Protein AF-A0A7S3LXC1-F1 (afdb_monomer)

Mean predicted aligned error: 14.87 Å

Radius of gyration: 42.29 Å; Cα contacts (8 Å, |Δi|>4): 22; chains: 1; bounding box: 79×33×119 Å

Structure (mmCIF, N/CA/C/O backbone):
data_AF-A0A7S3LXC1-F1
#
_entry.id   AF-A0A7S3LXC1-F1
#
loop_
_atom_site.group_PDB
_atom_site.id
_atom_site.type_symbol
_atom_site.label_atom_id
_atom_site.label_alt_id
_atom_site.label_comp_id
_atom_site.label_asym_id
_atom_site.label_entity_id
_atom_site.label_seq_id
_atom_site.pdbx_PDB_ins_code
_atom_site.Cartn_x
_atom_site.Cartn_y
_atom_site.Cartn_z
_atom_site.occupancy
_atom_site.B_iso_or_equiv
_atom_site.auth_seq_id
_atom_site.auth_comp_id
_atom_site.auth_asym_id
_atom_site.auth_atom_id
_atom_site.pdbx_PDB_model_num
ATOM 1 N N . MET A 1 1 ? -42.146 -19.361 76.464 1.00 62.75 1 MET A N 1
ATOM 2 C CA . MET A 1 1 ? -40.861 -18.673 76.218 1.00 62.75 1 MET A CA 1
ATOM 3 C C . MET A 1 1 ? -40.226 -19.202 74.939 1.00 62.75 1 MET A C 1
ATOM 5 O O . MET A 1 1 ? -39.984 -18.398 74.053 1.00 62.75 1 MET A O 1
ATOM 9 N N . ASP A 1 2 ? -40.103 -20.522 74.779 1.00 84.12 2 ASP A N 1
ATOM 10 C CA . ASP A 1 2 ? -39.421 -21.142 73.626 1.00 84.12 2 ASP A CA 1
ATOM 11 C C . ASP A 1 2 ? -40.053 -20.854 72.253 1.00 84.12 2 ASP A C 1
ATOM 13 O O . ASP A 1 2 ? -39.345 -20.472 71.330 1.00 84.12 2 ASP A O 1
ATOM 17 N N . ALA A 1 3 ? -41.385 -20.880 72.125 1.00 85.31 3 ALA A N 1
ATOM 18 C CA . ALA A 1 3 ? -42.057 -20.566 70.851 1.00 85.31 3 ALA A CA 1
ATOM 19 C C . ALA A 1 3 ? -41.794 -19.129 70.344 1.00 85.31 3 ALA A C 1
ATOM 21 O O . ALA A 1 3 ? -41.775 -18.866 69.143 1.00 85.31 3 ALA A O 1
ATOM 22 N N . SER A 1 4 ? -41.573 -18.180 71.261 1.00 87.00 4 SER A N 1
ATOM 23 C CA . SER A 1 4 ? -41.233 -16.801 70.894 1.00 87.00 4 SER A CA 1
ATOM 24 C C . SER A 1 4 ? -39.775 -16.681 70.449 1.00 87.00 4 SER A C 1
ATOM 26 O O . SER A 1 4 ? -39.470 -15.846 69.603 1.00 87.00 4 SER A O 1
ATOM 28 N N . ILE A 1 5 ? -38.888 -17.514 71.004 1.00 91.19 5 ILE A N 1
ATOM 29 C CA . ILE A 1 5 ? -37.477 -17.593 70.613 1.00 91.19 5 ILE A CA 1
ATOM 30 C C . ILE A 1 5 ? -37.373 -18.200 69.209 1.00 91.19 5 ILE A C 1
ATOM 32 O O . ILE A 1 5 ? -36.742 -17.600 68.346 1.00 91.19 5 ILE A O 1
ATOM 36 N N . GLU A 1 6 ? -38.078 -19.302 68.937 1.00 91.56 6 GLU A N 1
ATOM 37 C CA . GLU A 1 6 ? -38.117 -19.926 67.604 1.00 91.56 6 GLU A CA 1
ATOM 38 C C . GLU A 1 6 ? -38.657 -18.976 66.526 1.00 91.56 6 GLU A C 1
ATOM 40 O O . GLU A 1 6 ? -38.096 -18.882 65.432 1.00 91.56 6 GLU A O 1
ATOM 45 N N . SER A 1 7 ? -39.715 -18.217 66.836 1.00 92.00 7 SER A N 1
ATOM 46 C CA . SER A 1 7 ? -40.261 -17.211 65.915 1.00 92.00 7 SER A CA 1
ATOM 47 C C . SER A 1 7 ? -39.239 -16.117 65.589 1.00 92.00 7 SER A C 1
ATOM 49 O O . SER A 1 7 ? -39.078 -15.745 64.425 1.00 92.00 7 SER A O 1
ATOM 51 N N . LEU A 1 8 ? -38.531 -15.609 66.603 1.00 92.31 8 LEU A N 1
ATOM 52 C CA . LEU A 1 8 ? -37.506 -14.579 66.423 1.00 92.31 8 LEU A CA 1
ATOM 53 C C . LEU A 1 8 ? -36.279 -15.112 65.668 1.00 92.31 8 LEU A C 1
ATOM 55 O O . LEU A 1 8 ? -35.693 -14.392 64.861 1.00 92.31 8 LEU A O 1
ATOM 59 N N . GLU A 1 9 ? -35.895 -16.373 65.868 1.00 92.88 9 GLU A N 1
ATOM 60 C CA . GLU A 1 9 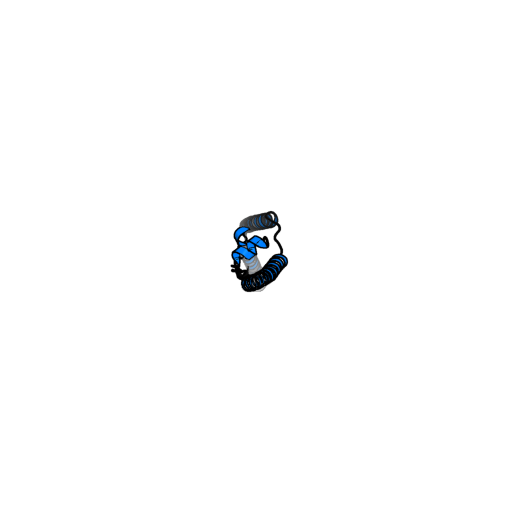? -34.815 -17.010 65.109 1.00 92.88 9 GLU A CA 1
ATOM 61 C C . GLU A 1 9 ? -35.182 -17.222 63.636 1.00 92.88 9 GLU A C 1
ATOM 63 O O . GLU A 1 9 ? -34.358 -16.964 62.750 1.00 92.88 9 GLU A O 1
ATOM 68 N N . ALA A 1 10 ? -36.423 -17.629 63.354 1.00 92.75 10 ALA A N 1
ATOM 69 C CA . ALA A 1 10 ? -36.934 -17.748 61.993 1.00 92.75 10 ALA A CA 1
ATOM 70 C C . ALA A 1 10 ? -36.947 -16.388 61.276 1.00 92.75 10 ALA A C 1
ATOM 72 O O . ALA A 1 10 ? -36.501 -16.279 60.128 1.00 92.75 10 ALA A O 1
ATOM 73 N N . GLU A 1 11 ? -37.390 -15.335 61.965 1.00 94.56 11 GLU A N 1
ATOM 74 C CA . GLU A 1 11 ? -37.383 -13.969 61.445 1.00 94.56 11 GLU A CA 1
ATOM 75 C C . GLU A 1 11 ? -35.956 -13.459 61.207 1.00 94.56 11 GLU A C 1
ATOM 77 O O . GLU A 1 11 ? -35.641 -12.974 60.117 1.00 94.56 11 GLU A O 1
ATOM 82 N N . ARG A 1 12 ? -35.044 -13.675 62.161 1.00 94.81 12 ARG A N 1
ATOM 83 C CA . ARG A 1 12 ? -33.623 -13.332 62.015 1.00 94.81 12 ARG A CA 1
ATOM 84 C C . ARG A 1 12 ? -32.989 -14.042 60.817 1.00 94.81 12 ARG A C 1
ATOM 86 O O . ARG A 1 12 ? -32.233 -13.424 60.065 1.00 94.81 12 ARG A O 1
ATOM 93 N N . LYS A 1 13 ? -33.295 -15.326 60.609 1.00 95.50 13 LYS A N 1
ATOM 94 C CA . LYS A 1 13 ? -32.788 -16.106 59.470 1.00 95.50 13 LYS A CA 1
ATOM 95 C C . LYS A 1 13 ? -33.326 -15.569 58.143 1.00 95.50 13 LYS A C 1
ATOM 97 O O . LYS A 1 13 ? -32.560 -15.437 57.188 1.00 95.50 13 LYS A O 1
ATOM 102 N N . LYS A 1 14 ? -34.609 -15.199 58.098 1.00 95.88 14 LYS A N 1
ATOM 103 C CA . LYS A 1 14 ? -35.244 -14.588 56.924 1.00 95.88 14 LYS A CA 1
ATOM 104 C C . LYS A 1 14 ? -34.617 -13.235 56.586 1.00 95.88 14 LYS A C 1
ATOM 106 O O . LYS A 1 14 ? -34.227 -13.027 55.442 1.00 95.88 14 LYS A O 1
ATOM 111 N N . ILE A 1 15 ? -34.463 -12.354 57.576 1.00 95.06 15 ILE A N 1
ATOM 112 C CA . ILE A 1 15 ? -33.849 -11.029 57.405 1.00 95.06 15 ILE A CA 1
ATOM 113 C C . ILE A 1 15 ? -32.387 -11.157 56.955 1.00 95.06 15 ILE A C 1
ATOM 115 O O . ILE A 1 15 ? -31.968 -10.443 56.050 1.00 95.06 15 ILE A O 1
ATOM 119 N N . SER A 1 16 ? -31.625 -12.095 57.526 1.00 94.94 16 SER A N 1
ATOM 120 C CA . SER A 1 16 ? -30.233 -12.361 57.133 1.00 94.94 16 SER A CA 1
ATOM 121 C C . SER A 1 16 ? -30.108 -12.790 55.664 1.00 94.94 16 SER A C 1
ATOM 123 O O . SER A 1 16 ? -29.285 -12.251 54.923 1.00 94.94 16 SER A O 1
ATOM 125 N N . ALA A 1 17 ? -30.969 -13.709 55.211 1.00 95.00 17 ALA A N 1
ATOM 126 C CA . ALA A 1 17 ? -31.003 -14.134 53.812 1.00 95.00 17 ALA A CA 1
ATOM 127 C C . ALA A 1 17 ? -31.367 -12.973 52.869 1.00 95.00 17 ALA A C 1
ATOM 129 O O . ALA A 1 17 ? -30.729 -12.787 51.831 1.00 95.00 17 ALA A O 1
ATOM 130 N N . LEU A 1 18 ? -32.344 -12.152 53.266 1.00 95.81 18 LEU A N 1
ATOM 131 C CA . LEU A 1 18 ? -32.771 -10.970 52.516 1.00 95.81 18 LEU A CA 1
ATOM 132 C C . LEU A 1 18 ? -31.635 -9.948 52.395 1.00 95.81 18 LEU A C 1
ATOM 134 O O . LEU A 1 18 ? -31.335 -9.496 51.293 1.00 95.81 18 LEU A O 1
ATOM 138 N N . LEU A 1 19 ? -30.930 -9.665 53.493 1.00 94.56 19 LEU A N 1
ATOM 139 C CA . LEU A 1 19 ? -29.755 -8.790 53.508 1.00 94.56 19 LEU A CA 1
ATOM 140 C C . LEU A 1 19 ? -28.641 -9.290 52.589 1.00 94.56 19 LEU A C 1
ATOM 142 O O . LEU A 1 19 ? -28.053 -8.496 51.859 1.00 94.56 19 LEU A O 1
ATOM 146 N N . SER A 1 20 ? -28.361 -10.596 52.600 1.00 95.38 20 SER A N 1
ATOM 147 C CA . SER A 1 20 ? -27.351 -11.185 51.718 1.00 95.38 20 SER A CA 1
ATOM 148 C C . SER A 1 20 ? -27.718 -11.008 50.241 1.00 95.38 20 SER A C 1
ATOM 150 O O . SER A 1 20 ? -26.864 -10.597 49.453 1.00 95.38 20 SER A O 1
ATOM 152 N N . SER A 1 21 ? -28.987 -11.233 49.882 1.00 94.31 21 SER A N 1
ATOM 153 C CA . SER A 1 21 ? -29.473 -11.037 48.510 1.00 94.31 21 SER A CA 1
ATOM 154 C C . SER A 1 21 ? -29.412 -9.571 48.066 1.00 94.31 21 SER A C 1
ATOM 156 O O . SER A 1 21 ? -28.853 -9.278 47.012 1.00 94.31 21 SER A O 1
ATOM 158 N N . LEU A 1 22 ? -29.863 -8.637 48.913 1.00 94.56 22 LEU A N 1
ATOM 159 C CA . LEU A 1 22 ? -29.827 -7.201 48.627 1.00 94.56 22 LEU A CA 1
ATOM 160 C C . LEU A 1 22 ? -28.392 -6.684 48.496 1.00 94.56 22 LEU A C 1
ATOM 162 O O . LEU A 1 22 ? -28.106 -5.811 47.680 1.00 94.56 22 LEU A O 1
ATOM 166 N N . HIS A 1 23 ? -27.471 -7.213 49.302 1.00 93.06 23 HIS A N 1
ATOM 167 C CA . HIS A 1 23 ? -26.066 -6.836 49.225 1.00 93.06 23 HIS A CA 1
ATOM 168 C C . HIS A 1 23 ? -25.416 -7.321 47.921 1.00 93.06 23 HIS A C 1
ATOM 170 O O . HIS A 1 23 ? -24.615 -6.592 47.335 1.00 93.06 23 HIS A O 1
ATOM 176 N N . ALA A 1 24 ? -25.769 -8.523 47.452 1.00 91.19 24 ALA A N 1
ATOM 177 C CA . ALA A 1 24 ? -25.325 -9.029 46.156 1.00 91.19 24 ALA A CA 1
ATOM 178 C C . ALA A 1 24 ? -25.864 -8.163 45.006 1.00 91.19 24 ALA A C 1
ATOM 180 O O . ALA A 1 24 ? -25.084 -7.712 44.172 1.00 91.19 24 ALA 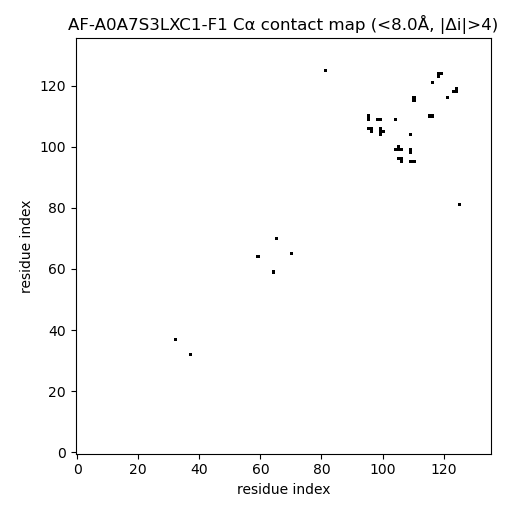A O 1
ATOM 181 N N . GLU A 1 25 ? -27.159 -7.845 45.022 1.00 91.19 25 GLU A N 1
ATOM 182 C CA . GLU A 1 25 ? -27.803 -7.003 44.010 1.00 91.19 25 GLU A CA 1
ATOM 183 C C . GLU A 1 25 ? -27.217 -5.583 43.979 1.00 91.19 25 GLU A C 1
ATOM 185 O O . GLU A 1 25 ? -26.864 -5.069 42.916 1.00 91.19 25 GLU A O 1
ATOM 190 N N . ARG A 1 26 ? -26.995 -4.974 45.153 1.00 89.81 26 ARG A N 1
ATOM 191 C CA . ARG A 1 26 ? -26.335 -3.665 45.268 1.00 89.81 26 ARG A CA 1
ATOM 192 C C . ARG A 1 26 ? -24.923 -3.686 44.692 1.00 89.81 26 ARG A C 1
ATOM 194 O O . ARG A 1 26 ? -24.520 -2.727 44.041 1.00 89.81 26 ARG A O 1
ATOM 201 N N . LYS A 1 27 ? -24.160 -4.752 44.951 1.00 89.12 27 LYS A N 1
ATOM 202 C CA . LYS A 1 27 ? -22.799 -4.900 44.427 1.00 89.12 27 LYS A CA 1
ATOM 203 C C . LYS A 1 27 ? -22.822 -4.966 42.900 1.00 89.12 27 LYS A C 1
ATOM 205 O O . LYS A 1 27 ? -22.124 -4.179 42.269 1.00 89.12 27 LYS A O 1
ATOM 210 N N . THR A 1 28 ? -23.680 -5.811 42.327 1.00 86.00 28 THR A N 1
ATOM 211 C CA . THR A 1 28 ? -23.847 -5.937 40.872 1.00 86.00 28 THR A CA 1
ATOM 212 C C . THR A 1 28 ? -24.248 -4.613 40.223 1.00 86.00 28 THR A C 1
ATOM 214 O O . THR A 1 28 ? -23.667 -4.231 39.213 1.00 86.00 28 THR A O 1
ATOM 217 N N . LEU A 1 29 ? -25.185 -3.873 40.823 1.00 83.75 29 LEU A N 1
ATOM 218 C CA . LEU A 1 29 ? -25.592 -2.556 40.327 1.00 83.75 29 LEU A CA 1
ATOM 219 C C . LEU A 1 29 ? -24.489 -1.498 40.459 1.00 83.75 29 LEU A C 1
ATOM 221 O O . LEU A 1 29 ? -24.373 -0.650 39.585 1.00 83.75 29 LEU A O 1
ATOM 225 N N . SER A 1 30 ? -23.670 -1.540 41.516 1.00 81.00 30 SER A N 1
ATOM 226 C CA . SER A 1 30 ? -22.552 -0.594 41.676 1.00 81.00 30 SER A CA 1
ATOM 227 C C . SER A 1 30 ? -21.366 -0.881 40.754 1.00 81.00 30 SER A C 1
ATOM 229 O O . SER A 1 30 ? -20.586 0.019 40.465 1.00 81.00 30 SER A O 1
ATOM 231 N N . GLU A 1 31 ? -21.208 -2.137 40.330 1.00 82.75 31 GLU A N 1
ATOM 232 C CA . GLU A 1 31 ? -20.174 -2.559 39.379 1.00 82.75 31 GLU A CA 1
ATOM 233 C C . GLU A 1 31 ? -20.602 -2.309 37.925 1.00 82.75 31 GLU A C 1
ATOM 235 O O . GLU A 1 31 ? -19.753 -2.234 37.034 1.00 82.75 31 GLU A O 1
ATOM 240 N N . ALA A 1 32 ? -21.906 -2.165 37.675 1.00 84.50 32 ALA A N 1
ATOM 241 C CA . ALA A 1 32 ? -22.427 -1.769 36.379 1.00 84.50 32 ALA A CA 1
ATOM 242 C C . ALA A 1 32 ? -22.098 -0.297 36.093 1.00 84.50 32 ALA A C 1
ATOM 244 O O . ALA A 1 32 ? -22.195 0.566 36.965 1.00 84.50 32 ALA A O 1
ATOM 245 N N . LEU A 1 33 ? -21.732 -0.009 34.842 1.00 79.44 33 LEU A N 1
ATOM 246 C CA . LEU A 1 33 ? -21.570 1.367 34.384 1.00 79.44 33 LEU A CA 1
ATOM 247 C C . LEU A 1 33 ? -22.887 2.125 34.562 1.00 79.44 33 LEU A C 1
ATOM 249 O O . LEU A 1 33 ? -23.961 1.616 34.239 1.00 79.44 33 LEU A O 1
ATOM 253 N N . THR A 1 34 ? -22.788 3.374 34.995 1.00 84.94 34 THR A N 1
ATOM 254 C CA . THR A 1 34 ? -23.951 4.257 35.042 1.00 84.94 34 THR A CA 1
ATOM 255 C C . THR A 1 34 ? -24.441 4.583 33.630 1.00 84.94 34 THR A C 1
ATOM 257 O O . THR A 1 34 ? -23.659 4.647 32.676 1.00 84.94 34 THR A O 1
ATOM 260 N N . ASP A 1 35 ? -25.732 4.891 33.490 1.00 84.56 35 ASP A N 1
ATOM 261 C CA . ASP A 1 35 ? -26.323 5.317 32.212 1.00 84.56 35 ASP A CA 1
ATOM 262 C C . ASP A 1 35 ? -25.571 6.497 31.574 1.00 84.56 35 ASP A C 1
ATOM 264 O O . ASP A 1 35 ? -25.477 6.607 30.351 1.00 84.56 35 ASP A O 1
ATOM 268 N N . SER A 1 36 ? -25.015 7.386 32.402 1.00 83.25 36 SER A N 1
ATOM 269 C CA . SER A 1 36 ? -24.203 8.523 31.963 1.00 83.25 36 SER A CA 1
ATOM 270 C C . SER A 1 36 ? -22.882 8.075 31.330 1.00 83.25 36 SER A C 1
ATOM 272 O O . SER A 1 36 ? -22.495 8.559 30.264 1.00 83.25 36 SER A O 1
ATOM 274 N N . GLU A 1 37 ? -22.194 7.117 31.948 1.00 85.75 37 GLU A N 1
ATOM 275 C CA . GLU A 1 37 ? -20.946 6.563 31.419 1.00 85.75 37 GLU A CA 1
ATOM 276 C C . GLU A 1 37 ? -21.190 5.737 30.152 1.00 85.75 37 GLU A C 1
ATOM 278 O O . GLU A 1 37 ? -20.399 5.824 29.210 1.00 85.75 37 GLU A O 1
ATOM 283 N N . LEU A 1 38 ? -22.305 4.999 30.083 1.00 89.00 38 LEU A N 1
ATOM 284 C CA . LEU A 1 38 ? -22.714 4.277 28.874 1.00 89.00 38 LEU A CA 1
ATOM 285 C C . LEU A 1 38 ? -22.967 5.237 27.712 1.00 89.00 38 LEU A C 1
ATOM 287 O O . LEU A 1 38 ? -22.452 5.014 26.616 1.00 89.00 38 LEU A O 1
ATOM 291 N N . LYS A 1 39 ? -23.691 6.338 27.947 1.00 91.38 39 LYS A N 1
ATOM 292 C CA . LYS A 1 39 ? -23.915 7.379 26.931 1.00 91.38 39 LYS A CA 1
ATOM 293 C C . LYS A 1 39 ? -22.599 7.962 26.425 1.00 91.38 39 LYS A C 1
ATOM 295 O O . LYS A 1 39 ? -22.393 8.019 25.216 1.00 91.38 39 LYS A O 1
ATOM 300 N N . LYS A 1 40 ? -21.676 8.296 27.331 1.00 92.62 40 LYS A N 1
ATOM 301 C CA . LYS A 1 40 ? -20.347 8.810 26.969 1.00 92.62 40 LYS A CA 1
ATOM 302 C C . LYS A 1 40 ? -19.522 7.792 26.170 1.00 92.62 40 LYS A C 1
ATOM 304 O O . LYS A 1 40 ? -18.817 8.161 25.234 1.00 92.62 40 LYS A O 1
ATOM 309 N N . ARG A 1 41 ? -19.614 6.501 26.511 1.00 91.75 41 ARG A N 1
ATOM 310 C CA . ARG A 1 41 ? -18.954 5.407 25.778 1.00 91.75 41 ARG A CA 1
ATOM 311 C C . ARG A 1 41 ? -19.508 5.274 24.359 1.00 91.75 41 ARG A C 1
ATOM 313 O O . ARG A 1 41 ? -18.727 5.126 23.424 1.00 91.75 41 ARG A O 1
ATOM 320 N N . ILE A 1 42 ? -20.830 5.331 24.207 1.00 94.44 42 ILE A N 1
ATOM 321 C CA . ILE A 1 42 ? -21.513 5.269 22.908 1.00 94.44 42 ILE A CA 1
ATOM 322 C C . ILE A 1 42 ? -21.118 6.464 22.040 1.00 94.44 42 ILE A C 1
ATOM 324 O O . ILE A 1 42 ? -20.787 6.286 20.872 1.00 94.44 42 ILE A O 1
ATOM 328 N N . GLU A 1 43 ? -21.114 7.667 22.612 1.00 94.50 43 GLU A N 1
ATOM 329 C CA . GLU A 1 43 ? -20.720 8.888 21.911 1.00 94.50 43 GLU A CA 1
ATOM 330 C C . GLU A 1 43 ? -19.275 8.798 21.402 1.00 94.50 43 GLU A C 1
ATOM 332 O O . GLU A 1 43 ? -19.041 8.956 20.205 1.00 94.50 43 GLU A O 1
ATOM 337 N N . GLY A 1 44 ? -18.331 8.394 22.259 1.00 94.12 44 GLY A N 1
ATOM 338 C CA . GLY A 1 44 ? -16.938 8.194 21.854 1.00 94.12 44 GLY A CA 1
ATOM 339 C C . GLY A 1 44 ? -16.772 7.128 20.764 1.00 94.12 44 GLY A C 1
ATOM 340 O 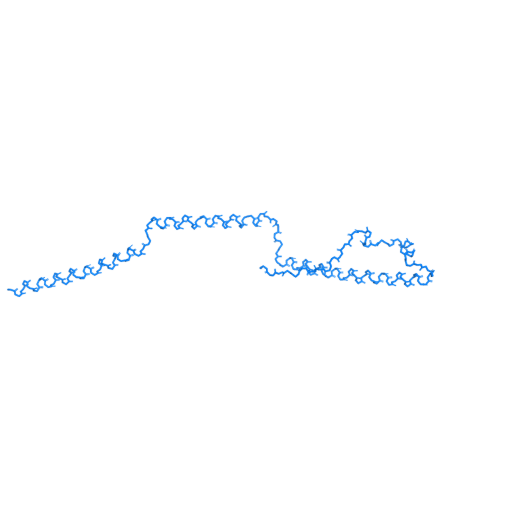O . GLY A 1 44 ? -16.040 7.339 19.800 1.00 94.12 44 GLY A O 1
ATOM 341 N N . LEU A 1 45 ? -17.484 5.999 20.861 1.00 95.75 45 LEU A N 1
ATOM 342 C CA . LEU A 1 45 ? -17.450 4.965 19.820 1.00 95.75 45 LEU A CA 1
ATOM 343 C C . LEU A 1 45 ? -18.005 5.476 18.484 1.00 95.75 45 LEU A C 1
ATOM 345 O O . LEU A 1 45 ? -17.425 5.197 17.437 1.00 95.75 45 LEU A O 1
ATOM 349 N N . ASN A 1 46 ? -19.086 6.256 18.506 1.00 96.00 46 ASN A N 1
ATOM 350 C CA . ASN A 1 46 ? -19.650 6.858 17.298 1.00 96.00 46 ASN A CA 1
ATOM 351 C C . ASN A 1 46 ? -18.685 7.859 16.650 1.00 96.00 46 ASN A C 1
ATOM 353 O O . ASN A 1 46 ? -18.558 7.891 15.424 1.00 96.00 46 ASN A O 1
ATOM 357 N N . GLU A 1 47 ? -17.966 8.651 17.448 1.00 95.56 47 GLU A N 1
ATOM 358 C CA . GLU A 1 47 ? -16.911 9.534 16.946 1.00 95.56 47 GLU A CA 1
ATOM 359 C C . GLU A 1 47 ? -15.772 8.749 16.288 1.00 95.56 47 GLU A C 1
ATOM 361 O O . GLU A 1 47 ? -15.310 9.123 15.206 1.00 95.56 47 GLU A O 1
ATOM 366 N N . GLU A 1 48 ? -15.336 7.638 16.891 1.00 94.56 48 GLU A N 1
ATOM 367 C CA . GLU A 1 48 ? -14.304 6.779 16.304 1.00 94.56 48 GLU A CA 1
ATOM 368 C C . GLU A 1 48 ? -14.755 6.150 14.989 1.00 94.56 48 GLU A C 1
ATOM 370 O O . GLU A 1 48 ? -14.001 6.175 14.014 1.00 94.56 48 GLU A O 1
ATOM 375 N N . VAL A 1 49 ? -15.986 5.636 14.937 1.00 95.69 49 VAL A N 1
ATOM 376 C CA . VAL A 1 49 ? -16.575 5.068 13.718 1.00 95.69 49 VAL A CA 1
ATOM 377 C C . VAL A 1 49 ? -16.637 6.126 12.621 1.00 95.69 49 VAL A C 1
ATOM 379 O O . VAL A 1 49 ? -16.165 5.880 11.512 1.00 95.69 49 VAL A O 1
ATOM 382 N N . ASN A 1 50 ? -17.118 7.331 12.932 1.00 95.12 50 ASN A N 1
ATOM 383 C CA . ASN A 1 50 ? -17.163 8.436 11.976 1.00 95.12 50 ASN A CA 1
ATOM 384 C C . ASN A 1 50 ? -15.765 8.842 11.494 1.00 95.12 50 ASN A C 1
ATOM 386 O O . ASN A 1 50 ? -15.561 9.094 10.305 1.00 95.12 50 ASN A O 1
ATOM 390 N N . ARG A 1 51 ? -14.779 8.889 12.395 1.00 94.00 51 ARG A N 1
ATOM 391 C CA . ARG A 1 51 ? -13.383 9.191 12.053 1.00 94.00 51 ARG A CA 1
ATOM 392 C C . ARG A 1 51 ? -12.799 8.135 11.117 1.00 94.00 51 ARG A C 1
ATOM 394 O O . ARG A 1 51 ? -12.167 8.489 10.124 1.00 94.00 51 ARG A O 1
ATOM 401 N N . MET A 1 52 ? -12.993 6.853 11.422 1.00 92.56 52 MET A N 1
ATOM 402 C CA . MET A 1 52 ? -12.485 5.756 10.596 1.00 92.56 52 MET A CA 1
ATOM 403 C C . MET A 1 52 ? -13.201 5.684 9.247 1.00 92.56 52 MET A C 1
ATOM 405 O O . MET A 1 52 ? -12.536 5.553 8.226 1.00 92.56 52 MET A O 1
ATOM 409 N N . SER A 1 53 ? -14.522 5.866 9.217 1.00 90.44 53 SER A N 1
ATOM 410 C CA . SER A 1 53 ? -15.304 5.892 7.977 1.00 90.44 53 SER A CA 1
ATOM 411 C C . SER A 1 53 ? -14.876 7.039 7.056 1.00 90.44 53 SER A C 1
ATOM 413 O O . SER A 1 53 ? -14.650 6.810 5.872 1.00 90.44 53 SER A O 1
ATOM 415 N N . LYS A 1 54 ? -14.629 8.246 7.591 1.00 88.75 54 LYS A N 1
ATOM 416 C CA . LYS A 1 54 ? -14.053 9.353 6.805 1.00 88.75 54 LYS A CA 1
ATOM 417 C C . LYS A 1 54 ? -12.686 9.002 6.220 1.00 88.75 54 LYS A C 1
ATOM 419 O O . LYS A 1 54 ? -12.447 9.289 5.055 1.00 88.75 54 LYS A O 1
ATOM 424 N N . ARG A 1 55 ? -11.802 8.357 6.993 1.00 85.75 55 ARG A N 1
ATOM 425 C CA . ARG A 1 55 ? -10.489 7.905 6.491 1.00 85.75 55 ARG A CA 1
ATOM 426 C C . ARG A 1 55 ? -10.634 6.892 5.362 1.00 85.75 55 ARG A C 1
ATOM 428 O O . ARG A 1 55 ? -9.936 7.024 4.366 1.00 85.75 55 ARG A O 1
ATOM 435 N N . VAL A 1 56 ? -11.532 5.920 5.511 1.00 85.44 56 VAL A N 1
ATOM 436 C CA . VAL A 1 56 ? -11.824 4.929 4.466 1.00 85.44 56 VAL A CA 1
ATOM 437 C C . VAL A 1 56 ? -12.356 5.625 3.216 1.00 85.44 56 VAL A C 1
ATOM 439 O O . VAL A 1 56 ? -11.789 5.443 2.150 1.00 85.44 56 VAL A O 1
ATOM 442 N N . SER A 1 57 ? -13.332 6.522 3.354 1.00 83.00 57 SER A N 1
ATOM 443 C CA . SER A 1 57 ? -13.889 7.279 2.228 1.00 83.00 57 SER A CA 1
ATOM 444 C C . SER A 1 57 ? -12.848 8.153 1.516 1.00 83.00 57 SER A C 1
ATOM 446 O O . SER A 1 57 ? -12.847 8.221 0.291 1.00 83.00 57 SER A O 1
ATOM 448 N N . THR A 1 58 ? -11.917 8.785 2.243 1.00 79.31 58 THR A N 1
ATOM 449 C CA . THR A 1 58 ? -10.795 9.514 1.625 1.00 79.31 58 THR A CA 1
ATOM 450 C C . THR A 1 58 ? -9.860 8.582 0.853 1.00 79.31 58 THR A C 1
ATOM 452 O O . THR A 1 58 ? -9.367 8.962 -0.205 1.00 79.31 58 THR A O 1
ATOM 455 N N . ILE A 1 59 ? -9.609 7.378 1.371 1.00 76.81 59 ILE A N 1
ATOM 456 C CA . ILE A 1 59 ? -8.747 6.379 0.727 1.00 76.81 59 ILE A CA 1
ATOM 457 C C . ILE A 1 59 ? -9.430 5.786 -0.516 1.00 76.81 59 ILE A C 1
ATOM 459 O O . ILE A 1 59 ? -8.769 5.596 -1.527 1.00 76.81 59 ILE A O 1
ATOM 463 N N . GLU A 1 60 ? -10.739 5.541 -0.467 1.00 72.31 60 GLU A N 1
ATOM 464 C CA . GLU A 1 60 ? -11.521 4.991 -1.583 1.00 72.31 60 GLU A CA 1
ATOM 465 C C . GLU A 1 60 ? -11.805 6.027 -2.680 1.00 72.31 60 GLU A C 1
ATOM 467 O O . GLU A 1 60 ? -11.782 5.697 -3.862 1.00 72.31 60 GLU A O 1
ATOM 472 N N . GLY A 1 61 ? -12.064 7.286 -2.312 1.00 68.12 61 GLY A N 1
ATOM 473 C CA . GLY A 1 61 ? -12.298 8.369 -3.273 1.00 68.12 61 GLY A CA 1
ATOM 474 C C . GLY A 1 61 ? -11.015 8.921 -3.902 1.00 68.12 61 GLY A C 1
ATOM 475 O O . GLY A 1 61 ? -11.063 9.578 -4.942 1.00 68.12 61 GLY A O 1
ATOM 476 N N . GLY A 1 62 ? -9.865 8.675 -3.273 1.00 58.88 62 GLY A N 1
ATOM 477 C CA . GLY A 1 62 ? -8.559 9.139 -3.714 1.00 58.88 62 GLY A CA 1
ATOM 478 C C . GLY A 1 62 ? -7.811 8.090 -4.528 1.00 58.88 62 GLY A C 1
ATOM 479 O O . GLY A 1 62 ? -6.898 7.464 -4.004 1.00 58.88 62 GLY A O 1
ATOM 480 N N . THR A 1 63 ? -8.084 8.038 -5.835 1.00 55.31 63 THR A N 1
ATOM 481 C CA . THR A 1 63 ? -7.347 7.256 -6.857 1.00 55.31 63 THR A CA 1
ATOM 482 C C . THR A 1 63 ? -7.730 5.777 -6.898 1.00 55.31 63 THR A C 1
ATOM 484 O O . THR A 1 63 ? -7.835 5.133 -5.861 1.00 55.31 63 THR A O 1
ATOM 487 N N . GLU A 1 64 ? -7.898 5.227 -8.107 1.00 59.59 64 GLU A N 1
ATOM 488 C CA . GLU A 1 64 ? -7.942 3.781 -8.347 1.00 59.59 64 GLU A CA 1
ATOM 489 C C . GLU A 1 64 ? -6.753 3.128 -7.632 1.00 59.59 64 GLU A C 1
ATOM 491 O O . GLU A 1 64 ? -5.605 3.203 -8.080 1.00 59.59 64 GLU A O 1
ATOM 496 N N . LEU A 1 65 ? -7.013 2.533 -6.469 1.00 64.50 65 LEU A N 1
ATOM 497 C CA . LEU A 1 65 ? -6.043 1.716 -5.767 1.00 64.50 65 LEU A CA 1
ATOM 498 C C . LEU A 1 65 ? -5.861 0.467 -6.616 1.00 64.50 65 LEU A C 1
ATOM 500 O O . LEU A 1 65 ? -6.592 -0.509 -6.455 1.00 64.50 65 LEU A O 1
ATOM 504 N N . ALA A 1 66 ? -4.897 0.522 -7.537 1.00 68.69 66 ALA A N 1
ATOM 505 C CA . ALA A 1 66 ? -4.381 -0.670 -8.181 1.00 68.69 66 ALA A CA 1
ATOM 506 C C . ALA A 1 66 ? -4.112 -1.691 -7.072 1.00 68.69 66 ALA A C 1
ATOM 508 O O . ALA A 1 66 ? -3.428 -1.402 -6.082 1.00 68.69 66 ALA A O 1
ATOM 509 N N . SER A 1 67 ? -4.715 -2.864 -7.213 1.00 76.00 67 SER A N 1
ATOM 510 C CA . SER A 1 67 ? -4.556 -3.959 -6.272 1.00 76.00 67 SER A CA 1
ATOM 511 C C . SER A 1 67 ? -3.071 -4.261 -6.061 1.00 76.00 67 SER A C 1
ATOM 513 O O . SER A 1 67 ? -2.214 -3.990 -6.915 1.00 76.00 67 SER A O 1
ATOM 515 N N . LYS A 1 68 ? -2.734 -4.849 -4.905 1.00 77.50 68 LYS A N 1
ATOM 516 C CA . LYS A 1 68 ? -1.350 -5.264 -4.622 1.00 77.50 68 LYS A CA 1
ATOM 517 C C . LYS A 1 68 ? -0.825 -6.168 -5.749 1.00 77.50 68 LYS A C 1
ATOM 519 O O . LYS A 1 68 ? 0.355 -6.098 -6.092 1.00 77.50 68 LYS A O 1
ATOM 524 N N . GLU A 1 69 ? -1.700 -6.966 -6.346 1.00 81.19 69 GLU A N 1
ATOM 525 C CA . GLU A 1 69 ? -1.451 -7.844 -7.483 1.00 81.19 69 GLU A CA 1
ATOM 526 C C . GLU A 1 69 ? -1.134 -7.062 -8.767 1.00 81.19 69 GLU A C 1
ATOM 528 O O . GLU A 1 69 ? -0.134 -7.358 -9.426 1.00 81.19 69 GLU A O 1
ATOM 533 N N . GLU A 1 70 ? -1.918 -6.035 -9.104 1.00 83.50 70 GLU A N 1
ATOM 534 C CA . GLU A 1 70 ? -1.687 -5.182 -10.279 1.00 83.50 70 GLU A CA 1
ATOM 535 C C . GLU A 1 70 ? -0.371 -4.410 -10.176 1.00 83.50 70 GLU A C 1
ATOM 537 O O . GLU A 1 70 ? 0.403 -4.380 -11.135 1.00 83.50 70 GLU A O 1
ATOM 542 N N . ILE A 1 71 ? -0.053 -3.864 -8.998 1.00 83.94 71 ILE A N 1
ATOM 543 C CA . ILE A 1 71 ? 1.219 -3.167 -8.753 1.00 83.94 71 ILE A CA 1
ATOM 544 C C . ILE A 1 71 ? 2.400 -4.131 -8.921 1.00 83.94 71 ILE A C 1
ATOM 546 O O . ILE A 1 71 ? 3.402 -3.806 -9.567 1.00 83.94 71 ILE A O 1
ATOM 550 N N . GLN A 1 72 ? 2.291 -5.346 -8.377 1.00 86.19 72 GLN A N 1
ATOM 551 C CA . GLN A 1 72 ? 3.327 -6.366 -8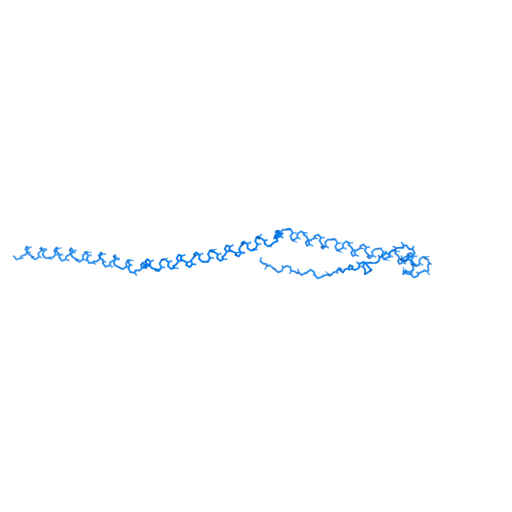.536 1.00 86.19 72 GLN A CA 1
ATOM 552 C C . GLN A 1 72 ? 3.492 -6.788 -9.996 1.00 86.19 72 GLN A C 1
ATOM 554 O O . GLN A 1 72 ? 4.622 -6.963 -10.460 1.00 86.19 72 GLN A O 1
ATOM 559 N N . GLN A 1 73 ? 2.391 -6.950 -10.730 1.00 88.88 73 GLN A N 1
ATOM 560 C CA . GLN A 1 73 ? 2.442 -7.326 -12.136 1.00 88.88 73 GLN A CA 1
ATOM 561 C C . GLN A 1 73 ? 3.038 -6.207 -12.995 1.00 88.88 73 GLN A C 1
ATOM 563 O O . GLN A 1 73 ? 3.878 -6.485 -13.853 1.00 88.88 73 GLN A O 1
ATOM 568 N N . ALA A 1 74 ? 2.680 -4.950 -12.731 1.00 87.69 74 ALA A N 1
ATOM 569 C CA . ALA A 1 74 ? 3.267 -3.786 -13.384 1.00 87.69 74 ALA A CA 1
ATOM 570 C C . ALA A 1 74 ? 4.781 -3.706 -13.133 1.00 87.69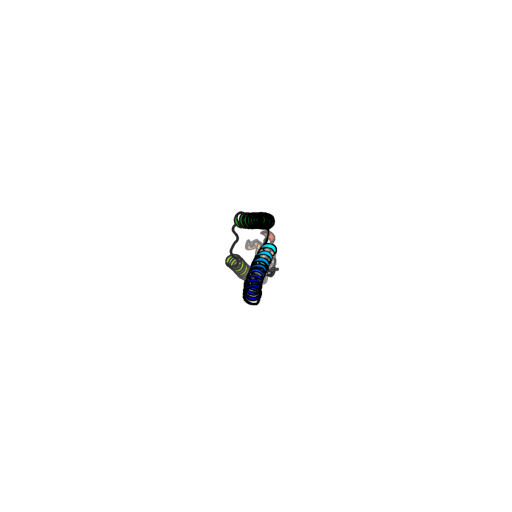 74 ALA A C 1
ATOM 572 O O . ALA A 1 74 ? 5.547 -3.541 -14.082 1.00 87.69 74 ALA A O 1
ATOM 573 N N . SER A 1 75 ? 5.230 -3.930 -11.891 1.00 86.81 75 SER A N 1
ATOM 574 C CA . SER A 1 75 ? 6.660 -3.983 -11.552 1.00 86.81 75 SER A CA 1
ATOM 575 C C . SER A 1 75 ? 7.386 -5.100 -12.305 1.00 86.81 75 SER A C 1
ATOM 577 O O . SER A 1 75 ? 8.433 -4.862 -12.903 1.00 86.81 75 SER A O 1
ATOM 579 N N . LYS A 1 76 ? 6.824 -6.317 -12.331 1.00 89.06 76 LYS A N 1
ATOM 580 C CA . LYS A 1 76 ? 7.413 -7.451 -13.064 1.00 89.06 76 LYS A CA 1
ATOM 581 C C . LYS A 1 76 ? 7.497 -7.177 -14.564 1.00 89.06 76 LYS A C 1
ATOM 583 O O . LYS A 1 76 ? 8.498 -7.514 -15.196 1.00 89.06 76 LYS A O 1
ATOM 588 N N . ASN A 1 77 ? 6.454 -6.578 -15.135 1.00 89.75 77 ASN A N 1
ATOM 589 C CA . ASN A 1 77 ? 6.419 -6.208 -16.545 1.00 89.75 77 ASN A CA 1
ATOM 590 C C . ASN A 1 77 ? 7.478 -5.148 -16.851 1.00 89.75 77 ASN A C 1
ATOM 592 O O . ASN A 1 77 ? 8.237 -5.316 -17.803 1.00 89.75 77 ASN A O 1
ATOM 596 N N . PHE A 1 78 ? 7.581 -4.110 -16.018 1.00 89.69 78 PHE A N 1
ATOM 597 C CA . PHE A 1 78 ? 8.619 -3.093 -16.139 1.00 89.69 78 PHE A CA 1
ATOM 598 C C . PHE A 1 78 ? 10.016 -3.720 -16.115 1.00 89.69 78 PHE A C 1
ATOM 600 O O . PHE A 1 78 ? 10.788 -3.512 -17.047 1.00 89.69 78 PHE A O 1
ATOM 607 N N . ASP A 1 79 ? 10.316 -4.568 -15.127 1.00 87.38 79 ASP A N 1
ATOM 608 C CA . ASP A 1 79 ? 11.620 -5.231 -15.018 1.00 87.38 79 ASP A CA 1
ATOM 609 C C . ASP A 1 79 ? 11.926 -6.118 -16.231 1.00 87.38 79 ASP A C 1
ATOM 611 O O . ASP A 1 79 ? 13.056 -6.150 -16.726 1.00 87.38 79 ASP A O 1
ATOM 615 N N . LYS A 1 80 ? 10.920 -6.845 -16.731 1.00 90.06 80 LYS A N 1
ATOM 616 C CA . LYS A 1 80 ? 11.049 -7.686 -17.926 1.00 90.06 80 LYS A CA 1
ATOM 617 C C . LYS A 1 80 ? 11.390 -6.840 -19.150 1.00 90.06 80 LYS A C 1
ATOM 619 O O . LYS A 1 80 ? 12.354 -7.150 -19.850 1.00 90.06 80 LYS A O 1
ATOM 624 N N . TYR A 1 81 ? 10.622 -5.787 -19.413 1.00 90.00 81 TYR A N 1
ATOM 625 C CA . TYR A 1 81 ? 10.820 -4.955 -20.598 1.00 90.00 81 TYR A CA 1
ATOM 626 C C . TYR A 1 81 ? 12.085 -4.103 -20.503 1.00 90.00 81 TYR A C 1
ATOM 628 O O . TYR A 1 81 ? 12.795 -3.991 -21.496 1.00 90.00 81 TYR A O 1
ATOM 636 N N . ALA A 1 82 ? 12.440 -3.606 -19.318 1.00 88.19 82 ALA A N 1
ATOM 637 C CA . ALA A 1 82 ? 13.691 -2.888 -19.091 1.00 88.19 82 ALA A CA 1
ATOM 638 C C . ALA A 1 82 ? 14.919 -3.773 -19.360 1.00 88.19 82 ALA A C 1
ATOM 640 O O . ALA A 1 82 ? 15.879 -3.326 -19.984 1.00 88.19 82 ALA A O 1
ATOM 641 N N . LYS A 1 83 ? 14.892 -5.050 -18.952 1.00 87.81 83 LYS A N 1
ATOM 642 C CA . LYS A 1 83 ? 15.969 -6.004 -19.275 1.00 87.81 83 LYS A CA 1
ATOM 643 C C . LYS A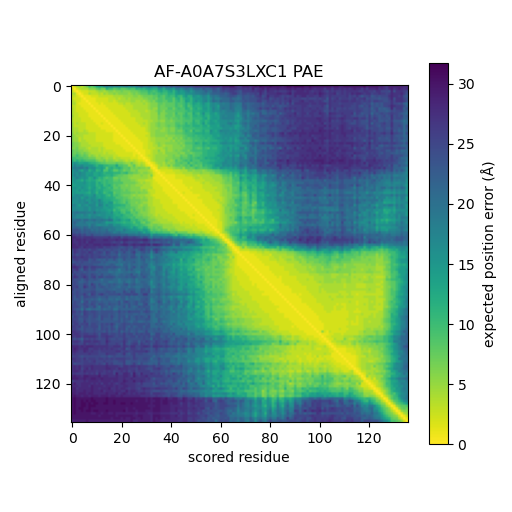 1 83 ? 16.087 -6.236 -20.776 1.00 87.81 83 LYS A C 1
ATOM 645 O O . LYS A 1 83 ? 17.172 -6.099 -21.333 1.00 87.81 83 LYS A O 1
ATOM 650 N N . VAL A 1 84 ? 14.962 -6.533 -21.429 1.00 92.31 84 VAL A N 1
ATOM 651 C CA . VAL A 1 84 ? 14.923 -6.754 -22.882 1.00 92.31 84 VAL A CA 1
ATOM 652 C C . VAL A 1 84 ? 15.399 -5.513 -23.636 1.00 92.31 84 VAL A C 1
ATOM 654 O O . VAL A 1 84 ? 16.121 -5.647 -24.619 1.00 92.31 84 VAL A O 1
ATOM 657 N N . TRP A 1 85 ? 15.040 -4.318 -23.169 1.00 89.25 85 TRP A N 1
ATOM 658 C CA . TRP A 1 85 ? 15.520 -3.057 -23.725 1.00 89.25 85 TRP A CA 1
ATOM 659 C C . TRP A 1 85 ? 17.043 -2.952 -23.656 1.00 89.25 85 TRP A C 1
ATOM 661 O O . TRP A 1 85 ? 17.682 -2.742 -24.682 1.00 89.25 85 TRP A O 1
ATOM 671 N N . VAL A 1 86 ? 17.637 -3.143 -22.473 1.00 88.06 86 VAL A N 1
ATOM 672 C CA . VAL A 1 86 ? 19.096 -3.060 -22.286 1.00 88.06 86 VAL A CA 1
ATOM 673 C C . VAL A 1 86 ? 19.823 -4.086 -23.156 1.00 88.06 86 VAL A C 1
ATOM 675 O O . VAL A 1 86 ? 20.817 -3.753 -23.799 1.00 88.06 86 VAL A O 1
ATOM 678 N N . ASP A 1 87 ? 19.313 -5.316 -23.219 1.00 90.56 87 ASP A N 1
ATOM 679 C CA . ASP A 1 87 ? 19.905 -6.367 -24.047 1.00 90.56 87 ASP A CA 1
ATOM 680 C C . ASP A 1 87 ? 19.810 -6.053 -25.545 1.00 90.56 87 ASP A C 1
ATOM 682 O O . ASP A 1 87 ? 20.753 -6.330 -26.287 1.00 90.56 87 ASP A O 1
ATOM 686 N N . ARG A 1 88 ? 18.694 -5.471 -26.000 1.00 91.12 88 ARG A N 1
ATOM 687 C CA . ARG A 1 88 ? 18.521 -5.037 -27.394 1.00 91.12 88 ARG A CA 1
ATOM 688 C C . ARG A 1 88 ? 19.419 -3.853 -27.733 1.00 91.12 88 ARG A C 1
ATOM 690 O O . ARG A 1 88 ? 20.061 -3.908 -28.776 1.00 91.12 88 ARG A O 1
ATOM 697 N N . LYS A 1 89 ? 19.516 -2.844 -26.855 1.00 88.81 89 LYS A N 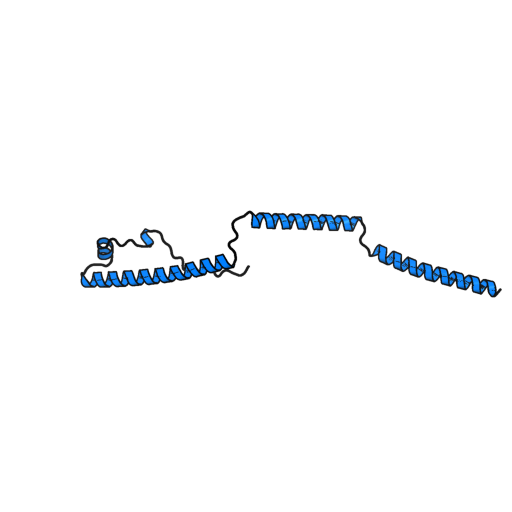1
ATOM 698 C CA . LYS A 1 89 ? 20.423 -1.696 -27.032 1.00 88.81 89 LYS A CA 1
ATOM 699 C C . LYS A 1 89 ? 21.856 -2.186 -27.202 1.00 88.81 89 LYS A C 1
ATOM 701 O O . LYS A 1 89 ? 22.484 -1.845 -28.194 1.00 88.81 89 LYS A O 1
ATOM 706 N N . ARG A 1 90 ? 22.334 -3.058 -26.303 1.00 89.88 90 ARG A N 1
ATOM 707 C CA . ARG A 1 90 ? 23.685 -3.636 -26.397 1.00 89.88 90 ARG A CA 1
ATOM 708 C C . ARG A 1 90 ? 23.907 -4.333 -27.741 1.00 89.88 90 ARG A C 1
ATOM 710 O O . ARG A 1 90 ? 24.821 -3.965 -28.455 1.00 89.88 90 ARG A O 1
ATOM 717 N N . LYS A 1 91 ? 23.025 -5.261 -28.126 1.00 92.75 91 LYS A N 1
ATOM 718 C CA . LYS A 1 91 ? 23.158 -5.997 -29.399 1.00 92.75 91 LYS A CA 1
ATOM 719 C C . LYS A 1 91 ? 23.129 -5.090 -30.631 1.00 92.75 91 LYS A C 1
ATOM 721 O O . LYS A 1 91 ? 23.809 -5.383 -31.605 1.00 92.75 91 LYS A O 1
ATOM 726 N N . CYS A 1 92 ? 22.312 -4.037 -30.606 1.00 91.44 92 CYS A N 1
ATOM 727 C CA . CYS A 1 92 ? 22.266 -3.052 -31.681 1.00 91.44 92 CYS A CA 1
ATOM 728 C C . CYS A 1 92 ? 23.608 -2.319 -31.786 1.00 91.44 92 CYS A C 1
ATOM 730 O O . CYS A 1 92 ? 24.197 -2.288 -32.859 1.00 91.44 92 CYS A O 1
ATOM 732 N N . MET A 1 93 ? 24.127 -1.818 -30.662 1.00 89.88 93 MET A N 1
ATOM 733 C CA . MET A 1 93 ? 25.419 -1.129 -30.622 1.00 89.88 93 MET A CA 1
ATOM 734 C C . MET A 1 93 ? 26.575 -2.036 -31.050 1.00 89.88 93 MET A C 1
ATOM 736 O O . MET A 1 93 ? 27.376 -1.613 -31.875 1.00 89.88 93 MET A O 1
ATOM 740 N N . ASP A 1 94 ? 26.604 -3.293 -30.592 1.00 92.94 94 ASP A N 1
ATOM 741 C CA . ASP A 1 94 ? 27.611 -4.280 -31.008 1.00 92.94 94 ASP A CA 1
ATOM 742 C C . ASP A 1 94 ? 27.605 -4.467 -32.542 1.00 92.94 94 ASP A C 1
ATOM 744 O O . ASP A 1 94 ? 28.655 -4.564 -33.174 1.00 92.94 94 ASP A O 1
ATOM 748 N N . ALA A 1 95 ? 26.420 -4.498 -33.167 1.00 92.12 95 ALA A N 1
ATOM 749 C CA . ALA A 1 95 ? 26.292 -4.618 -34.619 1.00 92.12 95 ALA A CA 1
ATOM 750 C C . ALA A 1 95 ? 26.742 -3.346 -35.356 1.00 92.12 95 ALA A C 1
ATOM 752 O O . ALA A 1 95 ? 27.397 -3.434 -36.392 1.00 92.12 95 ALA A O 1
ATOM 753 N N . VAL A 1 96 ? 26.416 -2.165 -34.824 1.00 91.31 96 VAL A N 1
ATOM 754 C CA . VAL A 1 96 ? 26.846 -0.878 -35.393 1.00 91.31 96 VAL A CA 1
ATOM 755 C C . VAL A 1 96 ? 28.366 -0.728 -35.315 1.00 91.31 96 VAL A C 1
ATOM 757 O O . VAL A 1 96 ? 28.977 -0.255 -36.270 1.00 91.31 96 VAL A O 1
ATOM 760 N N . GLU A 1 97 ? 28.990 -1.165 -34.219 1.00 91.75 97 GLU A N 1
ATOM 761 C CA . GLU A 1 97 ? 30.449 -1.183 -34.076 1.00 91.75 97 GLU A CA 1
ATOM 762 C C . GLU A 1 97 ? 31.101 -2.102 -35.114 1.00 91.75 97 GLU A C 1
ATOM 764 O O . GLU A 1 97 ? 31.997 -1.659 -35.828 1.00 91.75 97 GLU A O 1
ATOM 769 N N . GLN A 1 98 ? 30.590 -3.325 -35.295 1.00 92.75 98 GLN A N 1
ATOM 770 C CA . GLN A 1 98 ? 31.086 -4.251 -36.325 1.00 92.75 98 GLN A CA 1
ATOM 771 C C . GLN A 1 98 ? 30.955 -3.687 -37.747 1.00 92.75 98 GLN A C 1
ATOM 773 O O . GLN A 1 98 ? 31.848 -3.861 -38.578 1.00 92.75 98 GLN A O 1
ATOM 778 N N . ILE A 1 99 ? 29.850 -2.995 -38.043 1.00 91.38 99 ILE A N 1
ATOM 779 C CA . ILE A 1 99 ? 29.660 -2.315 -39.331 1.00 91.38 99 ILE A CA 1
ATOM 780 C C . ILE A 1 99 ? 30.668 -1.170 -39.481 1.00 91.38 99 ILE A C 1
ATOM 782 O O . ILE A 1 99 ? 31.269 -1.025 -40.544 1.00 91.38 99 ILE A O 1
ATOM 786 N N . GLY A 1 100 ? 30.891 -0.383 -38.425 1.00 91.50 100 GLY A N 1
ATOM 787 C CA . GLY A 1 100 ? 31.884 0.691 -38.415 1.00 91.50 100 GLY A CA 1
ATOM 788 C C . GLY A 1 100 ? 33.300 0.191 -38.668 1.00 91.50 100 GLY A C 1
ATOM 789 O O . GLY A 1 100 ? 33.996 0.754 -39.510 1.00 91.50 100 GLY A O 1
ATOM 790 N N . GLU A 1 101 ? 33.692 -0.910 -38.027 1.00 92.12 101 GLU A N 1
ATOM 791 C CA . GLU A 1 101 ? 34.973 -1.578 -38.271 1.00 92.12 101 GLU A CA 1
ATOM 792 C C . GLU A 1 101 ? 35.108 -2.029 -39.732 1.00 92.12 101 GLU A C 1
ATOM 794 O O . GLU A 1 101 ? 36.122 -1.749 -40.367 1.00 92.12 101 GLU A O 1
ATOM 799 N N . GLY A 1 102 ? 34.070 -2.655 -40.299 1.00 91.31 102 GLY A N 1
ATOM 800 C CA . GLY A 1 102 ? 34.068 -3.098 -41.698 1.00 91.31 102 GLY A CA 1
ATOM 801 C C . GLY A 1 102 ? 34.063 -1.960 -42.728 1.00 91.31 102 GLY A C 1
ATOM 802 O O . GLY A 1 102 ? 34.523 -2.150 -43.852 1.00 91.31 102 GLY A O 1
ATOM 803 N N . MET A 1 103 ? 33.556 -0.783 -42.357 1.00 88.62 103 MET A N 1
ATOM 804 C CA . MET A 1 103 ? 33.530 0.419 -43.200 1.00 88.62 103 MET A CA 1
ATOM 805 C C . MET A 1 103 ? 34.711 1.370 -42.944 1.00 88.62 103 MET A C 1
ATOM 807 O O . MET A 1 103 ? 34.780 2.412 -43.593 1.00 88.62 103 MET A O 1
ATOM 811 N N . GLU A 1 104 ? 35.596 1.055 -41.991 1.00 88.94 104 GLU A N 1
ATOM 812 C CA . GLU A 1 104 ? 36.646 1.950 -41.474 1.00 88.94 104 GLU A CA 1
ATOM 813 C C . GLU A 1 104 ? 36.105 3.322 -41.005 1.00 88.94 104 GLU A C 1
ATOM 815 O O . GLU A 1 104 ? 36.774 4.355 -41.089 1.00 88.94 104 GLU A O 1
ATOM 820 N N . LYS A 1 105 ? 34.869 3.348 -40.488 1.00 87.94 105 LYS A N 1
ATOM 821 C CA . LYS A 1 105 ? 34.191 4.553 -39.987 1.00 87.94 105 LYS A CA 1
ATOM 822 C C . LYS A 1 105 ? 33.991 4.484 -38.477 1.00 87.94 105 LYS A C 1
ATOM 824 O O . LYS A 1 105 ? 33.830 3.423 -37.885 1.00 87.94 105 LYS A O 1
ATOM 829 N N . LYS A 1 106 ? 33.942 5.654 -37.835 1.00 87.19 106 LYS A N 1
ATOM 830 C CA . LYS A 1 106 ? 33.567 5.751 -36.417 1.00 87.19 106 LYS A CA 1
ATOM 831 C C . LYS A 1 106 ? 32.094 5.379 -36.241 1.00 87.19 106 LYS A C 1
ATOM 833 O O . LYS A 1 106 ? 31.261 5.837 -37.019 1.00 87.19 106 LYS A O 1
ATOM 838 N N . THR A 1 107 ? 31.775 4.670 -35.159 1.00 85.88 107 THR A N 1
ATOM 839 C CA . THR A 1 107 ? 30.415 4.244 -34.778 1.00 85.88 107 THR A CA 1
ATOM 840 C C . THR A 1 107 ? 29.393 5.376 -34.866 1.00 85.88 107 THR A C 1
ATOM 842 O O . THR A 1 107 ? 28.308 5.177 -35.387 1.00 85.88 107 THR A O 1
ATOM 845 N N . LEU A 1 108 ? 29.757 6.590 -34.441 1.00 85.06 108 LEU A N 1
ATOM 846 C CA . LEU A 1 108 ? 28.861 7.751 -34.454 1.00 85.06 108 LEU A CA 1
ATOM 847 C C . LEU A 1 108 ? 28.463 8.186 -35.877 1.00 85.06 108 LEU A C 1
ATOM 849 O O . LEU A 1 108 ? 27.303 8.490 -36.118 1.00 85.06 108 LEU A O 1
ATOM 853 N N . VAL A 1 109 ? 29.394 8.120 -36.835 1.00 86.00 109 VAL A N 1
ATOM 854 C CA . VAL A 1 109 ? 29.115 8.421 -38.252 1.00 86.00 109 VAL A CA 1
ATOM 855 C C . VAL A 1 109 ? 28.202 7.355 -38.852 1.00 86.00 109 VAL A C 1
ATOM 857 O O . VAL A 1 109 ? 27.303 7.670 -39.619 1.00 86.00 109 VAL A O 1
ATOM 860 N N . VAL A 1 110 ? 28.402 6.091 -38.471 1.00 86.62 110 VAL A N 1
ATOM 861 C CA . VAL A 1 110 ? 27.516 4.994 -38.878 1.00 86.62 110 VAL A CA 1
ATOM 862 C C . VAL A 1 110 ? 26.120 5.199 -38.285 1.00 86.62 110 VAL A C 1
ATOM 864 O O . VAL A 1 110 ? 25.135 5.098 -39.001 1.00 86.62 110 VAL A O 1
ATOM 867 N N . MET A 1 111 ? 26.000 5.556 -37.007 1.00 87.88 111 MET A N 1
ATOM 868 C CA . MET A 1 111 ? 24.697 5.840 -36.397 1.00 87.88 111 MET A CA 1
ATOM 869 C C . MET A 1 111 ? 23.952 6.965 -37.122 1.00 87.88 111 MET A C 1
ATOM 871 O O . MET A 1 111 ? 22.771 6.803 -37.413 1.00 87.88 111 MET A O 1
ATOM 875 N N . GLU A 1 112 ? 24.639 8.050 -37.482 1.00 88.44 112 GLU A N 1
ATOM 876 C CA . GLU A 1 112 ? 24.060 9.151 -38.261 1.00 88.44 112 GLU A CA 1
ATOM 877 C C . GLU A 1 112 ? 23.654 8.719 -39.682 1.00 88.44 112 GLU A C 1
ATOM 879 O O . GLU A 1 112 ? 22.545 9.018 -40.119 1.00 88.44 112 GLU A O 1
ATOM 884 N N . GLU A 1 113 ? 24.505 7.971 -40.396 1.00 86.56 113 GLU A N 1
ATOM 885 C CA . GLU A 1 113 ? 24.213 7.476 -41.754 1.00 86.56 113 GLU A CA 1
ATOM 886 C C . GLU A 1 113 ? 23.014 6.517 -41.790 1.00 86.56 113 GLU A C 1
ATOM 888 O O . GLU A 1 113 ? 22.230 6.536 -42.741 1.00 86.56 113 GLU A O 1
ATOM 893 N N . PHE A 1 114 ? 22.857 5.692 -40.754 1.00 85.12 114 PHE A N 1
ATOM 894 C CA . PHE A 1 114 ? 21.733 4.767 -40.607 1.00 85.12 114 PHE A CA 1
ATOM 895 C C . PHE A 1 114 ? 20.505 5.402 -39.927 1.00 85.12 114 PHE A C 1
ATOM 897 O O . PHE A 1 114 ? 19.469 4.743 -39.829 1.00 85.12 114 PHE A O 1
ATOM 904 N N . GLY A 1 115 ? 20.591 6.662 -39.482 1.00 85.50 115 GLY A N 1
ATOM 905 C CA . GLY A 1 115 ? 19.495 7.380 -38.824 1.00 85.50 115 GLY A CA 1
ATOM 906 C C . GLY A 1 115 ? 19.094 6.788 -37.468 1.00 85.50 115 GLY A C 1
ATOM 907 O O . GLY A 1 115 ? 17.910 6.742 -37.141 1.00 85.50 115 GLY A O 1
ATOM 908 N N . LEU A 1 116 ? 20.060 6.272 -36.704 1.00 86.50 116 LEU A N 1
ATOM 909 C CA . LEU A 1 116 ? 19.828 5.701 -35.379 1.00 86.50 116 LEU A CA 1
ATOM 910 C C . LEU A 1 116 ? 19.781 6.802 -34.315 1.00 86.50 116 LEU A 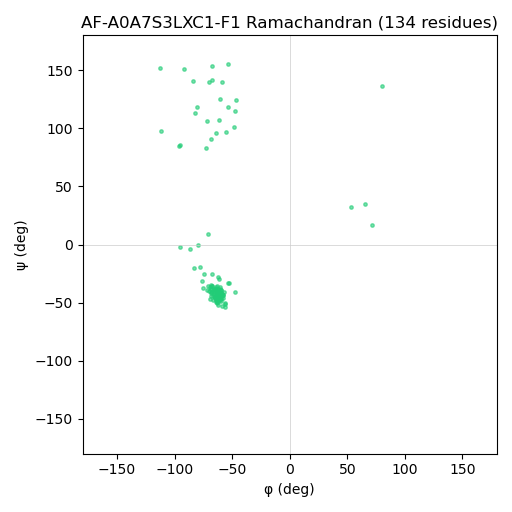C 1
ATOM 912 O O . LEU A 1 116 ? 20.804 7.402 -33.996 1.00 86.50 116 LEU A O 1
ATOM 916 N N . GLU A 1 117 ? 18.605 7.003 -33.727 1.00 84.50 117 GLU A N 1
ATOM 917 C CA . GLU A 1 117 ? 18.396 7.895 -32.581 1.00 84.50 117 GLU A CA 1
ATOM 918 C C . GLU A 1 117 ? 18.732 7.181 -31.262 1.00 84.50 117 GLU A C 1
ATOM 920 O O . GLU A 1 117 ? 18.423 5.994 -31.080 1.00 84.50 117 GLU A O 1
ATOM 925 N N . THR A 1 118 ? 19.359 7.895 -30.323 1.00 79.50 118 THR A N 1
ATOM 926 C CA . THR A 1 118 ? 19.708 7.342 -29.002 1.00 79.50 118 THR A CA 1
ATOM 927 C C . THR A 1 118 ? 18.616 7.581 -27.959 1.00 79.50 118 THR A C 1
ATOM 929 O O . THR A 1 118 ? 17.879 8.564 -27.983 1.00 79.50 118 THR A O 1
ATOM 932 N N . ASP A 1 119 ? 18.499 6.689 -26.972 1.00 75.75 119 ASP A N 1
ATOM 933 C CA . ASP A 1 119 ? 17.560 6.876 -25.859 1.00 75.75 119 ASP A CA 1
ATOM 934 C C . ASP A 1 119 ? 17.880 8.116 -25.018 1.00 75.75 119 ASP A C 1
ATOM 936 O O . ASP A 1 119 ? 16.970 8.722 -24.446 1.00 75.75 119 ASP A O 1
ATOM 940 N N . GLU A 1 120 ? 19.150 8.520 -24.978 1.00 76.25 120 GLU A N 1
ATOM 941 C CA . GLU A 1 120 ? 19.587 9.776 -24.388 1.00 76.25 120 GLU A CA 1
ATOM 942 C C . GLU A 1 120 ? 19.008 11.000 -25.128 1.00 76.25 120 GLU A C 1
ATOM 944 O O . GLU A 1 120 ? 18.557 11.939 -24.466 1.00 76.25 120 GLU A O 1
ATOM 949 N N . GLU A 1 121 ? 18.935 10.967 -26.466 1.00 74.94 121 GLU A N 1
ATOM 950 C CA . GLU A 1 121 ? 18.285 11.999 -27.297 1.00 74.94 121 GLU A CA 1
ATOM 951 C C . GLU A 1 121 ? 16.765 12.028 -27.097 1.00 74.94 121 GLU A C 1
ATOM 953 O O . GLU A 1 121 ? 16.164 13.101 -27.046 1.00 74.94 121 GLU A O 1
ATOM 958 N N . CYS A 1 122 ? 16.140 10.865 -26.886 1.00 77.69 122 CYS A N 1
ATOM 959 C CA . CYS A 1 122 ? 14.713 10.764 -26.564 1.00 77.69 122 CYS A CA 1
ATOM 960 C C . C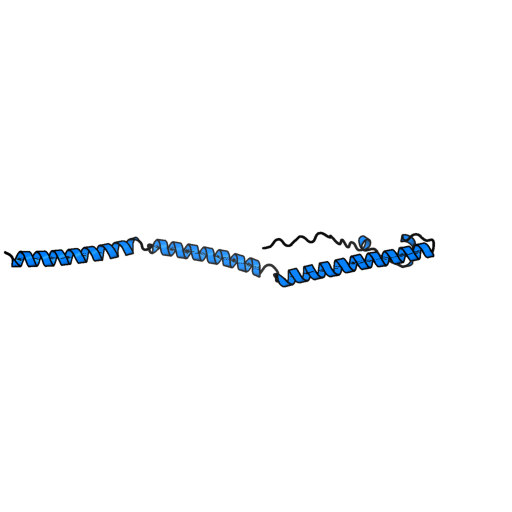YS A 1 122 ? 14.383 11.048 -25.082 1.00 77.69 122 CYS A C 1
ATOM 962 O O . CYS A 1 122 ? 13.221 10.964 -24.678 1.00 77.69 122 CYS A O 1
ATOM 964 N N . GLY A 1 123 ? 15.380 11.351 -24.240 1.00 75.56 123 GLY A N 1
ATOM 965 C CA . GLY A 1 123 ? 15.190 11.667 -22.819 1.00 75.56 123 GLY A CA 1
ATOM 966 C C . GLY A 1 123 ? 14.809 10.474 -21.930 1.00 75.56 123 GLY A C 1
ATOM 967 O O . GLY A 1 123 ? 14.334 10.665 -20.804 1.00 75.56 123 GLY A O 1
ATOM 968 N N . VAL A 1 124 ? 15.013 9.239 -22.391 1.00 77.19 124 VAL A N 1
ATOM 969 C CA . VAL A 1 124 ? 14.653 8.025 -21.650 1.00 77.19 124 VAL A CA 1
ATOM 970 C C . VAL A 1 124 ? 15.722 7.714 -20.598 1.00 77.19 124 VAL A C 1
ATOM 972 O O . VAL A 1 124 ? 16.876 7.433 -20.902 1.00 77.19 124 VAL A O 1
ATOM 975 N N . LYS A 1 125 ? 15.332 7.714 -19.317 1.00 73.50 125 LYS A N 1
ATOM 976 C CA . LYS A 1 125 ? 16.215 7.361 -18.190 1.00 73.50 125 LYS A CA 1
ATOM 977 C C . LYS A 1 125 ? 15.766 6.054 -17.545 1.00 73.50 125 LYS A C 1
ATOM 979 O O . LYS A 1 125 ? 14.895 6.049 -16.676 1.00 73.50 125 LYS A O 1
ATOM 984 N N . LEU A 1 126 ? 16.394 4.937 -17.914 1.00 68.94 126 LEU A N 1
ATOM 985 C CA . LEU A 1 126 ? 16.193 3.647 -17.241 1.00 68.94 126 LEU A CA 1
ATOM 986 C C . LEU A 1 126 ? 16.876 3.652 -15.862 1.00 68.94 126 LEU A C 1
ATOM 988 O O . LEU A 1 126 ? 18.008 3.199 -15.693 1.00 68.94 126 LEU A O 1
ATOM 992 N N . ASN A 1 127 ? 16.198 4.195 -14.848 1.00 58.12 127 ASN A N 1
ATOM 993 C CA . ASN A 1 127 ? 16.699 4.197 -13.475 1.00 58.12 127 ASN A CA 1
ATOM 994 C C . ASN A 1 127 ? 16.625 2.779 -12.875 1.00 58.12 127 ASN A C 1
ATOM 996 O O . ASN A 1 127 ? 15.554 2.294 -12.523 1.00 58.12 127 ASN A O 1
ATOM 1000 N N . LYS A 1 128 ? 17.779 2.116 -12.733 1.00 55.12 128 LYS A N 1
ATOM 1001 C CA . LYS A 1 128 ? 17.924 0.716 -12.278 1.00 55.12 128 LYS A CA 1
ATOM 1002 C C . LYS A 1 128 ? 17.618 0.457 -10.793 1.00 55.12 128 LYS A C 1
ATOM 1004 O O . LYS A 1 128 ? 17.902 -0.632 -10.301 1.00 55.12 128 LYS A O 1
ATOM 1009 N N . LYS A 1 129 ? 17.075 1.413 -10.038 1.00 47.28 129 LYS A N 1
ATOM 1010 C CA . LYS A 1 129 ? 16.749 1.188 -8.622 1.00 47.28 129 LYS A CA 1
ATOM 1011 C C . LYS A 1 129 ? 15.289 0.781 -8.480 1.00 47.28 129 LYS A C 1
ATOM 1013 O O . LYS A 1 129 ? 14.436 1.613 -8.187 1.00 47.28 129 LYS A O 1
ATOM 1018 N N . SER A 1 130 ? 15.027 -0.516 -8.629 1.00 45.47 130 SER A N 1
ATOM 1019 C CA . SER A 1 130 ? 13.831 -1.151 -8.077 1.00 45.47 130 SER A CA 1
ATOM 1020 C C . SER A 1 130 ? 13.808 -0.860 -6.572 1.00 45.47 130 SER A C 1
ATOM 1022 O O . SER A 1 130 ? 14.516 -1.507 -5.793 1.00 45.47 130 SER A O 1
ATOM 1024 N N . LYS A 1 131 ? 13.068 0.172 -6.149 1.00 44.38 131 LYS A N 1
ATOM 1025 C CA . LYS A 1 131 ? 12.785 0.392 -4.732 1.00 44.38 131 LYS A CA 1
ATOM 1026 C C . LYS A 1 131 ? 12.008 -0.835 -4.281 1.00 44.38 131 LYS A C 1
ATOM 1028 O O . LYS A 1 131 ? 10.874 -1.043 -4.699 1.00 44.38 131 LYS A O 1
ATOM 1033 N N . LYS A 1 132 ? 12.679 -1.688 -3.508 1.00 42.66 132 LYS A N 1
ATOM 1034 C CA . LYS A 1 132 ? 12.088 -2.840 -2.835 1.00 42.66 132 LYS A CA 1
ATOM 1035 C C . LYS A 1 132 ? 10.825 -2.318 -2.154 1.00 42.66 132 LYS A C 1
ATOM 1037 O O . LYS A 1 132 ? 10.929 -1.419 -1.326 1.00 42.66 132 LYS A O 1
ATOM 1042 N N . VAL A 1 133 ? 9.659 -2.791 -2.584 1.00 49.19 133 VAL A N 1
ATOM 1043 C CA . VAL A 1 133 ? 8.385 -2.422 -1.967 1.00 49.19 133 VAL A CA 1
ATOM 1044 C C . VAL A 1 133 ? 8.447 -2.971 -0.544 1.00 49.19 133 VAL A C 1
ATOM 1046 O O . VAL A 1 133 ? 8.277 -4.171 -0.326 1.00 49.19 133 VAL A O 1
ATOM 1049 N N . GLU A 1 134 ? 8.841 -2.127 0.409 1.00 37.59 134 GLU A N 1
ATOM 1050 C CA . GLU A 1 134 ? 8.768 -2.451 1.826 1.00 37.59 134 GLU A CA 1
ATOM 1051 C C . GLU A 1 134 ? 7.301 -2.705 2.152 1.00 37.59 134 GLU A C 1
ATOM 1053 O O . GLU A 1 134 ? 6.416 -1.928 1.795 1.00 37.59 134 GLU A O 1
ATOM 1058 N N . LYS A 1 135 ? 7.058 -3.884 2.725 1.00 37.88 135 LYS A N 1
ATOM 1059 C CA . LYS A 1 135 ? 5.734 -4.408 3.040 1.00 37.88 135 LYS A CA 1
ATOM 1060 C C . LYS A 1 135 ? 4.958 -3.387 3.881 1.00 37.88 135 LYS A C 1
ATOM 1062 O O . LYS A 1 135 ? 5.379 -3.088 4.995 1.00 37.88 135 LYS A O 1
ATOM 1067 N N . LEU A 1 136 ? 3.835 -2.916 3.335 1.00 36.72 136 LEU A N 1
ATOM 1068 C CA . LEU A 1 136 ? 2.700 -2.353 4.074 1.00 36.72 136 LEU A CA 1
ATOM 1069 C C . LEU A 1 136 ? 1.789 -3.485 4.553 1.00 36.72 136 LEU A C 1
ATOM 1071 O O . LEU A 1 136 ? 1.305 -4.260 3.679 1.00 36.72 136 LEU A O 1
#

Foldseek 3Di:
DVVVVVVVVVVVVVVVVVVVVVVVVVVVVVPDDDPVVVVVVVVVVVVVVVVVVVVVCCVVVPDDPQPPVRVVVVLVVLVVVLVVVVVVVVVVLVVLVVVCVVVVHDSVVSCVVVVPDDVVNVVDDPDPDPPPPDDD

Organism: NCBI:txid652834

InterPro domains:
  IPR040661 Leucine zipper with capping helix domain [PF18517] (69-123)

Solvent-accessible surface area (backbone atoms only — not comparable to full-atom values): 7956 Å² total; per-residue (Å²): 114,66,73,61,50,54,51,51,50,52,49,51,52,51,52,51,53,51,51,54,52,51,52,51,52,51,48,56,57,68,72,43,79,49,73,67,56,48,51,53,51,51,52,53,51,52,51,50,50,52,53,50,50,51,53,50,51,53,55,66,73,57,55,90,76,69,47,75,65,54,53,50,49,52,51,52,49,50,55,52,51,53,48,53,47,53,55,49,52,50,54,50,49,56,50,44,43,55,50,10,63,78,66,77,43,58,45,69,60,45,32,60,77,71,67,60,81,52,55,74,80,72,66,59,75,88,73,86,72,78,73,75,81,73,88,127

pLDDT: mean 83.65, std 13.52, range [36.72, 96.0]

Secondary structure (DSSP, 8-state):
-HHHHHHHHHHHHHHHHHHHHHHHHHHHHHHSPPHHHHHHHHHHHHHHHHHHHHHHHHHHHSS----HHHHHHHHHHHHHHHHHHHHHHHHHHHHHHHHHHHHT--HHHHHHHTT---TTTTT-------------

Sequence (136 aa):
MDASIESLEAERKKISALLSSLHAERKTLSEALTDSELKKRIEGLNEEVNRMSKRVSTIEGGTELASKEEIQQASKNFDKYAKVWVDRKRKCMDAVEQIGEGMEKKTLVVMEEFGLETDEECGVKLNKKSKKVEKL